Protein AF-A0A1T3BLB0-F1 (afdb_monomer_lite)

Foldseek 3Di:
DPPPPPPVVVVVVVVVVVVVVVVVVPPDDPPDPPDPPDDPDVVVVVVVVVVCVPPPVNVVVVCVVPPPPPPVVVVVVVVVVVCVVCVCVVVVVVVVVCVVCVVCVVVVVVVCVVCVCVQLPPPPDDDDADNPDPDDDGDPDDPPDPVSVVCVVVVVVVRVVSNPDD

Radius of gyration: 39.18 Å; chains: 1; bounding box: 68×54×108 Å

pLDDT: mean 76.31, std 19.66, range [39.41, 98.12]

Structure (mmCIF, N/CA/C/O backbone):
data_AF-A0A1T3BLB0-F1
#
_entry.id   AF-A0A1T3BLB0-F1
#
loop_
_atom_site.group_PDB
_atom_site.id
_atom_site.type_symbol
_atom_site.label_atom_id
_atom_site.label_alt_id
_atom_site.label_comp_id
_atom_site.label_asym_id
_atom_site.label_entity_id
_atom_site.label_seq_id
_atom_site.pdbx_PDB_ins_code
_atom_site.Cartn_x
_atom_site.Cartn_y
_atom_site.Cartn_z
_atom_site.occupancy
_atom_site.B_iso_or_equiv
_atom_site.auth_seq_id
_atom_site.auth_comp_id
_atom_site.auth_asym_id
_atom_site.auth_atom_id
_atom_site.pdbx_PDB_model_num
ATOM 1 N N . MET A 1 1 ? 43.724 -28.530 -19.196 1.00 49.97 1 MET A N 1
ATOM 2 C CA . MET A 1 1 ? 44.668 -27.477 -19.637 1.00 49.97 1 MET A CA 1
ATOM 3 C C . MET A 1 1 ? 45.058 -27.705 -21.104 1.00 49.97 1 MET A C 1
ATOM 5 O O . MET A 1 1 ? 46.204 -27.993 -21.391 1.00 49.97 1 MET A O 1
ATOM 9 N N . ILE A 1 2 ? 44.088 -27.666 -22.030 1.00 46.84 2 ILE A N 1
ATOM 10 C CA . ILE A 1 2 ? 44.321 -27.847 -23.486 1.00 46.84 2 ILE A CA 1
ATOM 11 C C . ILE A 1 2 ? 43.466 -26.861 -24.318 1.00 46.84 2 ILE A C 1
ATOM 13 O O . ILE A 1 2 ? 43.801 -26.545 -25.450 1.00 46.84 2 ILE A O 1
ATOM 17 N N . HIS A 1 3 ? 42.420 -26.261 -23.737 1.00 40.25 3 HIS A N 1
ATOM 18 C CA . HIS A 1 3 ? 41.474 -25.413 -24.473 1.00 40.25 3 HIS A CA 1
ATOM 19 C C . HIS A 1 3 ? 41.893 -23.934 -24.642 1.00 40.25 3 HIS A C 1
ATOM 21 O O . HIS A 1 3 ? 41.197 -23.181 -25.318 1.00 40.25 3 HIS A O 1
ATOM 27 N N . GLN A 1 4 ? 43.015 -23.497 -24.051 1.00 47.34 4 GLN A N 1
ATOM 28 C CA . GLN A 1 4 ? 43.484 -22.101 -24.143 1.00 47.34 4 GLN A CA 1
ATOM 29 C C . GLN A 1 4 ? 44.492 -21.829 -25.272 1.00 47.34 4 GLN A C 1
ATOM 31 O O . GLN A 1 4 ? 44.783 -20.669 -25.549 1.00 47.34 4 GLN A O 1
ATOM 36 N N . LEU A 1 5 ? 44.992 -22.854 -25.972 1.00 48.97 5 LEU A N 1
ATOM 37 C CA . LEU A 1 5 ? 46.023 -22.675 -27.008 1.00 48.97 5 LEU A CA 1
ATOM 38 C C . LEU A 1 5 ? 45.462 -22.502 -28.435 1.00 48.97 5 LEU A C 1
ATOM 40 O O . LEU A 1 5 ? 46.222 -22.264 -29.367 1.00 48.97 5 LEU A O 1
ATOM 44 N N . GLN A 1 6 ? 44.141 -22.596 -28.623 1.00 49.38 6 GLN A N 1
ATOM 45 C CA . GLN A 1 6 ? 43.504 -22.491 -29.947 1.00 49.38 6 GLN A CA 1
ATOM 46 C C . GLN A 1 6 ? 42.967 -21.090 -30.283 1.00 49.38 6 GLN A C 1
ATOM 48 O O . GLN A 1 6 ? 42.611 -20.850 -31.428 1.00 49.38 6 GLN A O 1
ATOM 53 N N . HIS A 1 7 ? 42.917 -20.157 -29.325 1.00 44.22 7 HIS A N 1
ATOM 54 C CA . HIS A 1 7 ? 42.361 -18.811 -29.549 1.00 44.22 7 HIS A CA 1
ATOM 55 C C . HIS A 1 7 ? 43.420 -17.774 -29.985 1.00 44.22 7 HIS A C 1
ATOM 57 O O . HIS A 1 7 ? 43.092 -16.705 -30.507 1.00 44.22 7 HIS A O 1
ATOM 63 N N . LEU A 1 8 ? 44.707 -18.084 -29.779 1.00 41.69 8 LEU A N 1
ATOM 64 C CA . LEU A 1 8 ? 45.824 -17.180 -30.073 1.00 41.69 8 LEU A CA 1
ATOM 65 C C . LEU A 1 8 ? 46.292 -17.270 -31.539 1.00 41.69 8 LEU A C 1
ATOM 67 O O . LEU A 1 8 ? 46.793 -16.295 -32.091 1.00 41.69 8 LEU A O 1
ATOM 71 N N . THR A 1 9 ? 46.094 -18.415 -32.199 1.00 45.12 9 THR A N 1
ATOM 72 C CA . THR A 1 9 ? 46.502 -18.632 -33.599 1.00 45.12 9 THR A CA 1
ATOM 73 C C . THR A 1 9 ? 45.475 -18.093 -34.601 1.00 45.12 9 THR A C 1
ATOM 75 O O . THR A 1 9 ? 45.849 -17.588 -35.659 1.00 45.12 9 THR A O 1
ATOM 78 N N . THR A 1 10 ? 44.185 -18.102 -34.255 1.00 44.94 10 THR A N 1
ATOM 79 C CA . THR A 1 10 ? 43.081 -17.601 -35.098 1.00 44.94 10 THR A CA 1
ATOM 80 C C . THR A 1 10 ? 43.041 -16.074 -35.196 1.00 44.94 10 THR A C 1
ATOM 82 O O . THR A 1 10 ? 42.674 -15.532 -36.237 1.00 44.94 10 THR A O 1
ATOM 85 N N . THR A 1 11 ? 43.476 -15.355 -34.157 1.00 47.91 11 THR A N 1
ATOM 86 C CA . THR A 1 11 ? 43.525 -13.880 -34.151 1.00 47.91 11 THR A CA 1
ATOM 87 C C . THR A 1 11 ? 44.693 -13.306 -34.963 1.00 47.91 11 THR A C 1
ATOM 89 O O . THR A 1 11 ? 44.608 -12.171 -35.437 1.00 47.91 11 THR A O 1
ATOM 92 N N . PHE A 1 12 ? 45.762 -14.081 -35.177 1.00 49.28 12 PHE A N 1
ATOM 93 C CA . PHE A 1 12 ? 46.952 -13.631 -35.910 1.00 49.28 12 PHE A CA 1
ATOM 94 C C . PHE A 1 12 ? 46.768 -13.696 -37.439 1.00 49.28 12 PHE A C 1
ATOM 96 O O . PHE A 1 12 ? 47.210 -12.802 -38.159 1.00 49.28 12 PHE A O 1
ATOM 103 N N . ILE A 1 13 ? 46.032 -14.695 -37.937 1.00 53.47 13 ILE A N 1
ATOM 104 C CA . ILE A 1 13 ? 45.767 -14.886 -39.376 1.00 53.47 13 ILE A CA 1
ATOM 105 C C . ILE A 1 13 ? 44.748 -13.853 -39.900 1.00 53.47 13 ILE A C 1
ATOM 107 O O . ILE A 1 13 ? 44.917 -13.310 -40.992 1.00 53.47 13 ILE A O 1
ATOM 111 N N . ALA A 1 14 ? 43.739 -13.494 -39.097 1.00 50.16 14 ALA A N 1
ATOM 112 C CA . ALA A 1 14 ? 42.731 -12.498 -39.478 1.00 50.16 14 ALA A CA 1
ATOM 113 C C . ALA A 1 14 ? 43.309 -11.072 -39.615 1.00 50.16 14 ALA A C 1
ATOM 115 O O . ALA A 1 14 ? 42.898 -10.315 -40.496 1.00 50.16 14 ALA A O 1
ATOM 116 N N . LYS A 1 15 ? 44.309 -10.710 -38.794 1.00 51.38 15 LYS A N 1
ATOM 117 C CA . LYS A 1 15 ? 44.982 -9.399 -38.866 1.00 51.38 15 LYS A CA 1
ATOM 118 C C . LYS A 1 15 ? 45.895 -9.254 -40.086 1.00 51.38 15 LYS A C 1
ATOM 120 O O . LYS A 1 15 ? 46.009 -8.154 -40.618 1.00 51.38 15 LYS A O 1
ATOM 125 N N . PHE A 1 16 ? 46.500 -10.343 -40.564 1.00 48.59 16 PHE A N 1
ATOM 126 C CA . PHE A 1 16 ? 47.378 -10.305 -41.740 1.00 48.59 16 PHE A CA 1
ATOM 127 C C . PHE A 1 16 ? 46.591 -10.211 -43.063 1.00 48.59 16 PHE A C 1
ATOM 129 O O . PHE A 1 16 ? 47.051 -9.590 -44.018 1.00 48.59 16 PHE A O 1
ATOM 136 N N . SER A 1 17 ? 45.363 -10.747 -43.104 1.00 46.78 17 SER A N 1
ATOM 137 C CA . SER A 1 17 ? 44.488 -10.696 -44.288 1.00 46.78 17 SER A CA 1
ATOM 138 C C . SER A 1 17 ? 43.885 -9.301 -44.553 1.00 46.78 17 SER A C 1
ATOM 140 O O . SER A 1 17 ? 43.720 -8.914 -45.709 1.00 46.78 17 SER A O 1
ATOM 142 N N . MET A 1 18 ? 43.653 -8.496 -43.509 1.00 49.12 18 MET A N 1
ATOM 143 C CA . MET A 1 18 ? 43.130 -7.119 -43.620 1.00 49.12 18 MET A CA 1
ATOM 144 C C . MET A 1 18 ? 44.132 -6.117 -44.228 1.00 49.12 18 MET A C 1
ATOM 146 O O . MET A 1 18 ? 43.725 -5.135 -44.843 1.00 49.12 18 MET A O 1
ATOM 150 N N . ILE A 1 19 ? 45.441 -6.364 -44.104 1.00 53.59 19 ILE A N 1
ATOM 151 C CA . ILE A 1 19 ? 46.492 -5.459 -44.613 1.00 53.59 19 ILE A CA 1
ATOM 152 C C . ILE A 1 19 ? 46.742 -5.677 -46.118 1.00 53.59 19 ILE A C 1
ATOM 154 O O . ILE A 1 19 ? 47.059 -4.737 -46.849 1.00 53.59 19 ILE A O 1
ATOM 158 N N . ILE A 1 20 ? 46.523 -6.898 -46.614 1.00 50.62 20 ILE A N 1
ATOM 159 C CA . ILE A 1 20 ? 46.715 -7.248 -48.032 1.00 50.62 20 ILE A CA 1
ATOM 160 C C . ILE A 1 20 ? 45.542 -6.751 -48.901 1.00 50.62 20 ILE A C 1
ATOM 162 O O .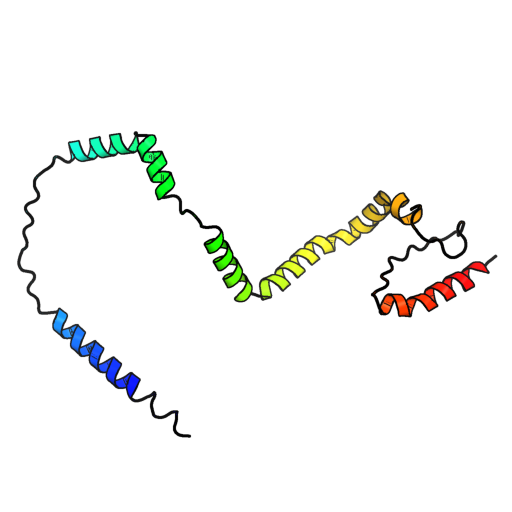 ILE A 1 20 ? 45.743 -6.405 -50.060 1.00 50.62 20 ILE A O 1
ATOM 166 N N . MET A 1 21 ? 44.333 -6.609 -48.346 1.00 51.91 21 MET A N 1
ATOM 167 C CA . MET A 1 21 ? 43.176 -6.075 -49.087 1.00 51.91 21 MET A CA 1
ATOM 168 C C . MET A 1 21 ? 43.130 -4.538 -49.169 1.00 51.91 21 MET A C 1
ATOM 170 O O . MET A 1 21 ? 42.485 -4.001 -50.068 1.00 51.91 21 MET A O 1
ATOM 174 N N . LEU A 1 22 ? 43.849 -3.815 -48.300 1.00 45.09 22 LEU A N 1
ATOM 175 C CA . LEU A 1 22 ? 43.905 -2.345 -48.332 1.00 45.09 22 LEU A CA 1
ATOM 176 C C . LEU A 1 22 ? 44.889 -1.799 -49.386 1.00 45.09 22 LEU A C 1
ATOM 178 O O . LEU A 1 22 ? 44.755 -0.663 -49.829 1.00 45.09 22 LEU A O 1
ATOM 182 N N . SER A 1 23 ? 45.846 -2.614 -49.839 1.00 49.19 23 SER A N 1
ATOM 183 C CA . SER A 1 23 ? 46.820 -2.235 -50.876 1.00 49.19 23 SER A CA 1
ATOM 184 C C . SER A 1 23 ? 46.309 -2.451 -52.309 1.00 49.19 23 SER A C 1
ATOM 186 O O . SER A 1 23 ? 46.789 -1.796 -53.231 1.00 49.19 23 SER A O 1
ATOM 188 N N . ILE A 1 24 ? 45.289 -3.293 -52.509 1.00 50.12 24 ILE A N 1
ATOM 189 C CA . ILE A 1 24 ? 44.708 -3.578 -53.836 1.00 50.12 24 ILE A CA 1
ATOM 190 C C . ILE A 1 24 ? 43.679 -2.505 -54.254 1.00 50.12 24 ILE A C 1
ATOM 192 O O . ILE A 1 24 ? 43.428 -2.315 -55.442 1.00 50.12 24 ILE A O 1
ATOM 196 N N . LEU A 1 25 ? 43.145 -1.721 -53.309 1.00 45.62 25 LEU A N 1
ATOM 197 C CA . LEU A 1 25 ? 42.145 -0.681 -53.592 1.00 45.62 25 LEU A CA 1
ATOM 198 C C . LEU A 1 25 ? 42.740 0.656 -54.089 1.00 45.62 25 LEU A C 1
ATOM 200 O O . LEU A 1 25 ? 41.992 1.563 -54.439 1.00 45.62 25 LEU A O 1
ATOM 204 N N . ILE A 1 26 ? 44.072 0.788 -54.154 1.00 49.50 26 ILE A N 1
ATOM 205 C CA . ILE A 1 26 ? 44.761 2.038 -54.540 1.00 49.50 26 ILE A CA 1
ATOM 206 C C . ILE A 1 26 ? 45.090 2.090 -56.054 1.00 49.50 26 ILE A C 1
ATOM 208 O O . ILE A 1 26 ? 45.466 3.139 -56.566 1.00 49.50 26 ILE A O 1
ATOM 212 N N . CYS A 1 27 ? 44.888 1.003 -56.814 1.00 43.09 27 CYS A N 1
ATOM 213 C CA . CYS A 1 27 ? 45.344 0.892 -58.214 1.00 43.09 27 CYS A CA 1
ATOM 214 C C . CYS A 1 27 ? 44.244 0.806 -59.296 1.00 43.09 27 CYS A C 1
ATOM 216 O O . CYS A 1 27 ? 44.499 0.287 -60.382 1.00 43.09 27 CYS A O 1
ATOM 218 N N . LEU A 1 28 ? 43.036 1.334 -59.067 1.00 42.72 28 LEU A N 1
ATOM 219 C CA . LEU A 1 28 ? 42.041 1.497 -60.142 1.00 42.72 28 LEU A CA 1
ATOM 220 C C . LEU A 1 28 ? 42.081 2.931 -60.705 1.00 42.72 28 LEU A C 1
ATOM 222 O O . LEU A 1 28 ? 41.817 3.878 -59.962 1.00 42.72 28 LEU A O 1
ATOM 226 N N . PRO A 1 29 ? 42.392 3.129 -62.002 1.00 45.38 29 PRO A N 1
ATOM 227 C CA . PRO A 1 29 ? 42.413 4.455 -62.596 1.00 45.38 29 PRO A CA 1
ATOM 228 C C . PRO A 1 29 ? 40.977 4.948 -62.785 1.00 45.38 29 PRO A C 1
ATOM 230 O O . PRO A 1 29 ? 40.214 4.423 -63.599 1.00 45.38 29 PRO A O 1
ATOM 233 N N . LEU A 1 30 ? 40.624 5.996 -62.042 1.00 44.72 30 LEU A N 1
ATOM 234 C CA . LEU A 1 30 ? 39.386 6.754 -62.188 1.00 44.72 30 LEU A CA 1
ATOM 235 C C . LEU A 1 30 ? 39.433 7.542 -63.511 1.00 44.72 30 LEU A C 1
ATOM 237 O O . LEU A 1 30 ? 39.744 8.730 -63.550 1.00 44.72 30 LEU A O 1
ATOM 241 N N . SER A 1 31 ? 39.183 6.863 -64.628 1.00 42.88 31 SER A N 1
ATOM 242 C CA . SER A 1 31 ? 39.084 7.496 -65.943 1.00 42.88 31 SER A CA 1
ATOM 243 C C . SER A 1 31 ? 37.619 7.780 -66.283 1.00 42.88 31 SER A C 1
ATOM 245 O O . SER A 1 31 ? 36.849 6.899 -66.639 1.00 42.88 31 SER A O 1
ATOM 247 N N . ASN A 1 32 ? 37.258 9.057 -66.116 1.00 46.75 32 ASN A N 1
ATOM 248 C CA . ASN A 1 32 ? 36.205 9.809 -66.809 1.00 46.75 32 ASN A CA 1
ATOM 249 C C . ASN A 1 32 ? 34.939 9.044 -67.254 1.00 46.75 32 ASN A C 1
ATOM 251 O O . ASN A 1 32 ? 34.771 8.726 -68.429 1.00 46.75 32 ASN A O 1
ATOM 255 N N . LEU A 1 33 ? 33.958 8.928 -66.355 1.00 39.88 33 LEU A N 1
ATOM 256 C CA . LEU A 1 33 ? 32.546 8.867 -66.745 1.00 39.88 33 LEU A CA 1
ATOM 257 C C . LEU A 1 33 ? 31.980 10.289 -66.723 1.00 39.88 33 LEU A C 1
ATOM 259 O O . LEU A 1 33 ? 31.495 10.777 -65.705 1.00 39.88 33 LEU A O 1
ATOM 263 N N . LYS A 1 34 ? 32.066 10.979 -67.864 1.00 39.41 34 LYS A N 1
ATOM 264 C CA . LYS A 1 34 ? 31.347 12.236 -68.081 1.00 39.41 34 LYS A CA 1
ATOM 265 C C . LYS A 1 34 ? 29.868 11.902 -68.266 1.00 39.41 34 LYS A C 1
ATOM 267 O O . LYS A 1 34 ? 29.430 11.587 -69.370 1.00 39.41 34 LYS A O 1
ATOM 272 N N . ALA A 1 35 ? 29.116 11.921 -67.170 1.00 43.09 35 ALA A N 1
ATOM 273 C CA . ALA A 1 35 ? 27.666 11.828 -67.216 1.00 43.09 35 ALA A CA 1
ATOM 274 C C . ALA A 1 35 ? 27.116 13.032 -67.999 1.00 43.09 35 ALA A C 1
ATOM 276 O O . ALA A 1 35 ? 27.365 14.191 -67.667 1.00 43.09 35 ALA A O 1
ATOM 277 N N . LYS A 1 36 ? 26.408 12.736 -69.088 1.00 40.28 36 LYS A N 1
ATOM 278 C CA . LYS A 1 36 ? 25.652 13.692 -69.894 1.00 40.28 36 LYS A CA 1
ATOM 279 C C . LYS A 1 36 ? 24.384 14.051 -69.121 1.00 40.28 36 LYS A C 1
ATOM 281 O O . LYS A 1 36 ? 23.382 13.347 -69.211 1.00 40.28 36 LYS A O 1
ATOM 286 N N . GLU A 1 37 ? 24.448 15.119 -68.338 1.00 45.16 37 GLU A N 1
ATOM 287 C CA . GLU A 1 37 ? 23.281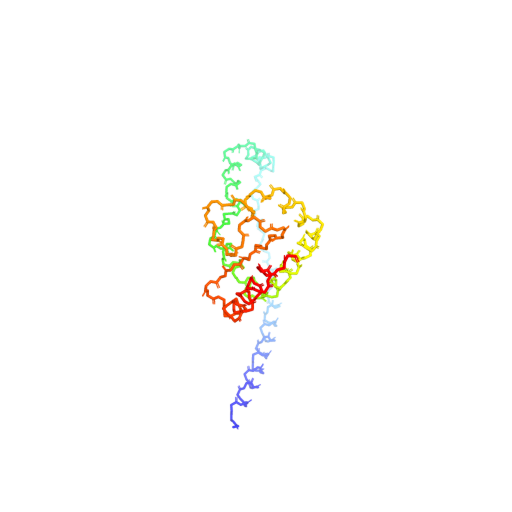 15.681 -67.665 1.00 45.16 37 GLU A CA 1
ATOM 288 C C . GLU A 1 37 ? 22.373 16.329 -68.720 1.00 45.16 37 GLU A C 1
ATOM 290 O O . GLU A 1 37 ? 22.724 17.319 -69.363 1.00 45.16 37 GLU A O 1
ATOM 295 N N . THR A 1 38 ? 21.228 15.694 -68.970 1.00 45.44 38 THR A N 1
ATOM 296 C CA . THR A 1 38 ? 20.183 16.247 -69.834 1.00 45.44 38 THR A CA 1
ATOM 297 C C . THR A 1 38 ? 19.475 17.322 -69.026 1.00 45.44 38 THR A C 1
ATOM 299 O O . THR A 1 38 ? 18.846 17.028 -68.015 1.00 45.44 38 THR A O 1
ATOM 302 N N . THR A 1 39 ? 19.646 18.570 -69.448 1.00 45.50 39 THR A N 1
ATOM 303 C CA . THR A 1 39 ? 19.165 19.780 -68.784 1.00 45.50 39 THR A CA 1
ATOM 304 C C . THR A 1 39 ? 17.636 19.774 -68.714 1.00 45.50 39 THR A C 1
ATOM 306 O O . THR A 1 39 ? 16.960 20.188 -69.652 1.00 45.50 39 THR A O 1
ATOM 309 N N . LEU A 1 40 ? 17.078 19.282 -67.607 1.00 49.56 40 LEU A N 1
ATOM 310 C CA . LEU A 1 40 ? 15.710 19.591 -67.212 1.00 49.56 40 LEU A CA 1
ATOM 311 C C . LEU A 1 40 ? 15.783 20.837 -66.329 1.00 49.56 40 LEU A C 1
ATOM 313 O O . LEU A 1 40 ? 16.362 20.812 -65.248 1.00 49.56 40 LEU A O 1
ATOM 317 N N . ASN A 1 41 ? 15.271 21.949 -66.852 1.00 60.72 41 ASN A N 1
ATOM 318 C CA . ASN A 1 41 ? 15.428 23.289 -66.293 1.00 60.72 41 ASN A CA 1
ATOM 319 C C . ASN A 1 41 ? 15.079 23.330 -64.795 1.00 60.72 41 ASN A C 1
ATOM 321 O O . ASN A 1 41 ? 13.941 23.048 -64.422 1.00 60.72 41 ASN A O 1
ATOM 325 N N . ASN A 1 42 ? 16.025 23.768 -63.956 1.00 59.97 42 ASN A N 1
ATOM 326 C CA . ASN A 1 42 ? 15.877 23.907 -62.497 1.00 59.97 42 ASN A CA 1
ATOM 327 C C . ASN A 1 42 ? 14.593 24.649 -62.079 1.00 59.97 42 ASN A C 1
ATOM 329 O O . ASN A 1 42 ? 14.025 24.366 -61.032 1.00 59.97 42 ASN A O 1
ATOM 333 N N . SER A 1 43 ? 14.092 25.550 -62.929 1.00 57.44 43 SER A N 1
ATOM 334 C CA . SER A 1 43 ? 12.842 26.286 -62.714 1.00 57.44 43 SER A CA 1
ATOM 335 C C . SER A 1 43 ? 11.583 25.409 -62.712 1.00 57.44 43 SER A C 1
ATOM 337 O O . SER A 1 43 ? 10.620 25.771 -62.045 1.00 57.44 43 SER A O 1
ATOM 339 N N . ILE A 1 44 ? 11.570 24.291 -63.448 1.00 71.19 44 ILE A N 1
ATOM 340 C CA . ILE A 1 44 ? 10.456 23.325 -63.460 1.00 71.19 44 ILE A CA 1
ATOM 341 C C . ILE A 1 44 ? 10.554 22.416 -62.229 1.00 71.19 44 ILE A C 1
ATOM 343 O O . ILE A 1 44 ? 9.550 22.051 -61.628 1.00 71.19 44 ILE A O 1
ATOM 347 N N . THR A 1 45 ? 11.773 22.079 -61.813 1.00 67.12 45 THR A N 1
ATOM 348 C CA . THR A 1 45 ? 12.014 21.273 -60.612 1.00 67.12 45 THR A CA 1
ATOM 349 C C . THR A 1 45 ? 11.626 22.027 -59.341 1.00 67.12 45 THR A C 1
ATOM 351 O O . THR A 1 45 ? 11.017 21.441 -58.451 1.00 67.12 45 THR A O 1
ATOM 354 N N . GLU A 1 46 ? 11.926 23.326 -59.254 1.00 73.69 46 GLU A N 1
ATOM 355 C CA . GLU A 1 46 ? 11.506 24.154 -58.118 1.00 73.69 46 GLU A CA 1
ATOM 356 C C . GLU A 1 46 ? 9.992 24.386 -58.095 1.00 73.69 46 GLU A C 1
ATOM 358 O O . GLU A 1 46 ? 9.383 24.285 -57.032 1.00 73.69 46 GLU A O 1
ATOM 363 N N . SER A 1 47 ? 9.345 24.594 -59.248 1.00 73.94 47 SER A N 1
ATOM 364 C CA . SER A 1 47 ? 7.883 24.725 -59.281 1.00 73.94 47 SER A CA 1
ATOM 365 C C . SER A 1 47 ? 7.172 23.419 -58.916 1.00 73.94 47 SER A C 1
ATOM 367 O O . SER A 1 47 ? 6.198 23.451 -58.169 1.00 73.94 47 SER A O 1
ATOM 369 N N . LEU A 1 48 ? 7.690 22.269 -59.356 1.00 77.50 48 LEU A N 1
ATOM 370 C CA . LEU A 1 48 ? 7.167 20.956 -58.969 1.00 77.50 48 LEU A CA 1
ATOM 371 C C . LEU A 1 48 ? 7.355 20.676 -57.474 1.00 77.50 48 LEU A C 1
ATOM 373 O O . LEU A 1 48 ? 6.457 20.118 -56.851 1.00 77.50 48 LEU A O 1
ATOM 377 N N . LYS A 1 49 ? 8.486 21.078 -56.876 1.00 81.12 49 LYS A N 1
ATOM 378 C CA . LYS A 1 49 ? 8.698 20.976 -55.422 1.00 81.12 49 LYS A CA 1
ATOM 379 C C . LYS A 1 49 ? 7.697 21.826 -54.651 1.00 81.12 49 LYS A C 1
ATOM 381 O O . LYS A 1 49 ? 7.125 21.333 -53.686 1.00 81.12 49 LYS A O 1
ATOM 386 N N . ILE A 1 50 ? 7.475 23.069 -55.079 1.00 80.44 50 ILE A N 1
ATOM 387 C CA . ILE A 1 50 ? 6.499 23.964 -54.444 1.00 80.44 50 ILE A CA 1
ATOM 388 C C . ILE A 1 50 ? 5.092 23.360 -54.548 1.00 80.44 50 ILE A C 1
ATOM 390 O O . ILE A 1 50 ? 4.417 23.229 -53.535 1.00 80.44 50 ILE A O 1
ATOM 394 N N . GLN A 1 51 ? 4.696 22.867 -55.726 1.00 81.00 51 GLN A N 1
ATOM 395 C CA . GLN A 1 51 ? 3.394 22.215 -55.920 1.00 81.00 51 GLN A CA 1
ATOM 396 C C . GLN A 1 51 ? 3.223 20.945 -55.076 1.00 81.00 51 GLN A C 1
ATOM 398 O O . GLN A 1 51 ? 2.145 20.702 -54.541 1.00 81.00 51 GLN A O 1
ATOM 403 N N . LEU A 1 52 ? 4.280 20.144 -54.926 1.00 77.69 52 LEU A N 1
ATOM 404 C CA . LEU A 1 52 ? 4.270 18.959 -54.064 1.00 77.69 52 LEU A CA 1
ATOM 405 C C . LEU A 1 52 ? 4.171 19.326 -52.580 1.00 77.69 52 LEU A C 1
ATOM 407 O O . LEU A 1 52 ? 3.531 18.611 -51.818 1.00 77.69 52 LEU A O 1
ATOM 411 N N . LEU A 1 53 ? 4.797 20.428 -52.164 1.00 77.81 53 LEU A N 1
ATOM 412 C CA . LEU A 1 53 ? 4.760 20.904 -50.782 1.00 77.81 53 LEU A CA 1
ATOM 413 C C . LEU A 1 53 ? 3.458 21.643 -50.435 1.00 77.81 53 LEU A C 1
ATOM 415 O O . LEU A 1 53 ? 3.132 21.748 -49.260 1.00 77.81 53 LEU A O 1
ATOM 419 N N . GLU A 1 54 ? 2.702 22.126 -51.418 1.00 83.50 54 GLU A N 1
ATOM 420 C CA . GLU A 1 54 ? 1.377 22.732 -51.213 1.00 83.50 54 GLU A CA 1
ATOM 421 C C . GLU A 1 54 ? 0.232 21.703 -51.280 1.00 83.50 54 GLU A C 1
ATOM 423 O O . GLU A 1 54 ? -0.870 21.960 -50.788 1.00 83.50 54 GLU A O 1
ATOM 428 N N . ASP A 1 55 ? 0.481 20.515 -51.840 1.00 90.12 55 ASP A N 1
ATOM 429 C CA . ASP A 1 55 ? -0.495 19.428 -51.894 1.00 90.12 55 ASP A CA 1
ATOM 430 C C . ASP A 1 55 ? -0.679 18.779 -50.511 1.00 90.12 55 ASP A C 1
ATOM 432 O O . ASP A 1 55 ? 0.119 17.963 -50.041 1.00 90.12 55 ASP A O 1
ATOM 436 N N . SER A 1 56 ? -1.797 19.104 -49.863 1.00 83.69 56 SER A N 1
ATOM 437 C CA . SER A 1 56 ? -2.181 18.565 -48.555 1.00 83.69 56 SER A CA 1
ATOM 438 C C . SER A 1 56 ? -2.360 17.040 -48.546 1.00 83.69 56 SER A C 1
ATOM 440 O O . SER A 1 56 ? -2.165 16.395 -47.509 1.00 83.69 56 SER A O 1
ATOM 442 N N . THR A 1 57 ? -2.686 16.426 -49.687 1.00 87.69 57 THR A N 1
ATOM 443 C CA . THR A 1 57 ? -2.818 14.966 -49.805 1.00 87.69 57 THR A CA 1
ATOM 444 C C . THR A 1 57 ? -1.457 14.285 -49.889 1.00 87.69 57 THR A C 1
ATOM 446 O O . THR A 1 57 ? -1.261 13.214 -49.308 1.00 87.69 57 THR A O 1
ATOM 449 N N . PHE A 1 58 ? -0.493 14.927 -50.549 1.00 88.75 58 PHE A N 1
ATOM 450 C CA . PHE A 1 58 ? 0.895 14.491 -50.541 1.00 88.75 58 PHE A CA 1
ATOM 451 C C . PHE A 1 58 ? 1.509 14.681 -49.156 1.00 88.75 58 PHE A C 1
ATOM 453 O O . PHE A 1 58 ? 2.063 13.727 -48.615 1.00 88.75 58 PHE A O 1
ATOM 460 N N . LEU A 1 59 ? 1.342 15.855 -48.540 1.00 85.62 59 LEU A N 1
ATOM 461 C CA . LEU A 1 59 ? 1.869 16.135 -47.205 1.00 85.62 59 LEU A CA 1
ATOM 462 C C . LEU A 1 59 ? 1.286 15.220 -46.127 1.00 85.62 59 LEU A C 1
ATOM 464 O O . LEU A 1 59 ? 2.029 14.771 -45.261 1.00 85.62 59 LEU A O 1
ATOM 468 N N . SER A 1 60 ? -0.006 14.892 -46.179 1.00 85.56 60 SER A N 1
ATOM 469 C CA . SER A 1 60 ? -0.614 13.960 -45.217 1.00 85.56 60 SER A CA 1
ATOM 470 C C . SER A 1 60 ? -0.075 12.537 -45.380 1.00 85.56 60 SER A C 1
ATOM 472 O O . SER A 1 60 ? 0.356 11.943 -44.395 1.00 85.56 60 SER A O 1
ATOM 474 N N . LYS A 1 61 ? 0.026 12.014 -46.607 1.00 85.62 61 LYS A N 1
ATOM 475 C CA . LYS A 1 61 ? 0.632 10.692 -46.874 1.00 85.62 61 LYS A CA 1
ATOM 476 C C . LYS A 1 61 ? 2.123 10.652 -46.554 1.00 85.62 61 LYS A C 1
ATOM 478 O O . LYS A 1 61 ? 2.629 9.648 -46.057 1.00 85.62 61 LYS A O 1
ATOM 483 N N . LEU A 1 62 ? 2.829 11.741 -46.839 1.00 84.19 62 LEU A N 1
ATOM 484 C CA . LEU A 1 62 ? 4.231 11.902 -46.496 1.00 84.19 62 LEU A CA 1
ATOM 485 C C . LEU A 1 62 ? 4.391 11.946 -44.974 1.00 84.19 62 LEU A C 1
ATOM 487 O O . LEU A 1 62 ? 5.235 11.234 -44.448 1.00 84.19 62 LEU A O 1
ATOM 491 N N . SER A 1 63 ? 3.538 12.679 -44.256 1.00 78.75 63 SER A N 1
ATOM 492 C CA . SER A 1 63 ? 3.538 12.701 -42.791 1.00 78.75 63 SER A CA 1
ATOM 493 C C . SER A 1 63 ? 3.194 11.340 -42.195 1.00 78.75 63 SER A C 1
ATOM 495 O O . SER A 1 63 ? 3.859 10.929 -41.256 1.00 78.75 63 SER A O 1
ATOM 497 N N . GLU A 1 64 ? 2.256 10.582 -42.768 1.00 81.88 64 GLU A N 1
ATOM 498 C CA . GLU A 1 64 ? 1.936 9.224 -42.316 1.00 81.88 64 GLU A CA 1
ATOM 499 C C . GLU A 1 64 ? 3.136 8.284 -42.502 1.00 81.88 64 GLU A C 1
ATOM 501 O O . GLU A 1 64 ? 3.385 7.409 -41.675 1.00 81.88 64 GLU A O 1
ATOM 506 N N . LYS A 1 65 ? 3.904 8.480 -43.579 1.00 79.00 65 LYS A N 1
ATOM 507 C CA . LYS A 1 65 ? 5.058 7.644 -43.919 1.00 79.00 65 LYS A CA 1
ATOM 508 C C . LYS A 1 65 ? 6.350 8.044 -43.200 1.00 79.00 65 LYS A C 1
ATOM 510 O O . LYS A 1 65 ? 7.201 7.186 -42.979 1.00 79.00 65 LYS A O 1
ATOM 515 N N . ILE A 1 66 ? 6.507 9.328 -42.879 1.00 78.44 66 ILE A N 1
ATOM 516 C CA . ILE A 1 66 ? 7.649 9.876 -42.134 1.00 78.44 66 ILE A CA 1
ATOM 517 C C . ILE A 1 66 ? 7.426 9.740 -40.629 1.00 78.44 66 ILE A C 1
ATOM 519 O O . ILE A 1 66 ? 8.399 9.568 -39.898 1.00 78.44 66 ILE A O 1
ATOM 523 N N . THR A 1 67 ? 6.174 9.780 -40.159 1.00 73.19 67 THR A N 1
ATOM 524 C CA . THR A 1 67 ? 5.866 9.484 -38.761 1.00 73.19 67 THR A CA 1
ATOM 525 C C . THR A 1 67 ? 6.271 8.036 -38.523 1.00 73.19 67 THR A C 1
ATOM 527 O O . THR A 1 67 ? 5.710 7.140 -39.161 1.00 73.19 67 THR A O 1
ATOM 530 N N . PRO A 1 68 ? 7.252 7.769 -37.643 1.00 69.25 68 PRO A N 1
ATOM 531 C CA . PRO A 1 68 ? 7.549 6.403 -37.282 1.00 69.25 68 PRO A CA 1
ATOM 532 C C . PRO A 1 68 ? 6.245 5.821 -36.743 1.00 69.25 68 PRO A C 1
ATOM 534 O O . PRO A 1 68 ? 5.719 6.311 -35.744 1.00 69.25 68 PRO A O 1
ATOM 537 N N . ARG A 1 69 ? 5.696 4.789 -37.398 1.00 64.25 69 ARG A N 1
ATOM 538 C CA . ARG A 1 69 ? 4.761 3.892 -36.718 1.00 64.25 69 ARG A CA 1
ATOM 539 C C . ARG A 1 69 ? 5.583 3.218 -35.636 1.00 64.25 69 ARG A C 1
ATOM 541 O O . ARG A 1 69 ? 6.180 2.168 -35.865 1.00 64.25 69 ARG A O 1
ATOM 548 N N . THR A 1 70 ? 5.686 3.861 -34.484 1.00 67.94 70 THR A N 1
ATOM 549 C CA . THR A 1 70 ? 6.155 3.225 -33.270 1.00 67.94 70 THR A CA 1
ATOM 550 C C . THR A 1 70 ? 5.173 2.096 -33.011 1.00 67.94 70 THR A C 1
ATOM 552 O O . THR A 1 70 ? 4.046 2.316 -32.588 1.00 67.94 70 THR A O 1
ATOM 555 N N . ASN A 1 71 ? 5.563 0.890 -33.412 1.00 81.75 71 ASN A N 1
ATOM 556 C CA . ASN A 1 71 ? 4.802 -0.305 -33.120 1.00 81.75 71 ASN A CA 1
ATOM 557 C C . ASN A 1 71 ? 4.807 -0.470 -31.596 1.00 81.75 71 ASN A C 1
ATOM 559 O O . ASN A 1 71 ? 5.883 -0.488 -30.994 1.00 81.75 71 ASN A O 1
ATOM 563 N N . ASP A 1 72 ? 3.635 -0.587 -30.976 1.00 86.00 72 ASP A N 1
ATOM 564 C CA . ASP A 1 72 ? 3.525 -0.769 -29.529 1.00 86.00 72 ASP A CA 1
ATOM 565 C C . ASP A 1 72 ? 4.343 -1.980 -29.044 1.00 86.00 72 ASP A C 1
ATOM 567 O O . ASP A 1 72 ? 4.885 -1.948 -27.939 1.00 86.00 72 ASP A O 1
ATOM 571 N N . ASP A 1 73 ? 4.489 -3.025 -29.870 1.00 87.94 73 ASP A N 1
ATOM 572 C CA . ASP A 1 73 ? 5.352 -4.177 -29.567 1.00 87.94 73 ASP A CA 1
ATOM 573 C C . ASP A 1 73 ? 6.830 -3.795 -29.498 1.00 87.94 73 ASP A C 1
ATOM 575 O O . ASP A 1 73 ? 7.530 -4.191 -28.570 1.00 87.94 73 ASP A O 1
ATOM 579 N N . TYR A 1 74 ? 7.293 -2.963 -30.429 1.00 87.56 74 TYR A N 1
ATOM 580 C CA . TYR A 1 74 ? 8.672 -2.484 -30.449 1.00 87.56 74 TYR A CA 1
ATOM 581 C C . TYR A 1 74 ? 8.975 -1.607 -29.226 1.00 87.56 74 TYR A C 1
ATOM 583 O O . TYR A 1 74 ? 10.024 -1.752 -28.598 1.00 87.56 74 TYR A O 1
ATOM 591 N N . ILE A 1 75 ? 8.032 -0.746 -28.822 1.00 91.12 75 ILE A N 1
ATOM 592 C CA . ILE A 1 75 ? 8.163 0.031 -27.580 1.00 91.12 75 ILE A CA 1
ATOM 593 C C . ILE A 1 75 ? 8.197 -0.903 -26.366 1.00 91.12 75 ILE A C 1
ATOM 595 O O . ILE A 1 75 ? 9.050 -0.731 -25.495 1.00 91.12 75 ILE A O 1
ATOM 599 N N . ARG A 1 76 ? 7.304 -1.900 -26.297 1.00 91.44 76 ARG A N 1
ATOM 600 C CA . ARG A 1 76 ? 7.289 -2.884 -25.201 1.00 91.44 76 ARG A CA 1
ATOM 601 C C . ARG A 1 76 ? 8.622 -3.613 -25.076 1.00 91.44 76 ARG A C 1
ATOM 603 O O . ARG A 1 76 ? 9.105 -3.784 -23.957 1.00 91.44 76 ARG A O 1
ATOM 610 N N . GLU A 1 77 ? 9.217 -4.022 -26.192 1.00 95.31 77 GLU A N 1
ATOM 611 C CA . GLU A 1 77 ? 10.526 -4.678 -26.206 1.00 95.31 77 GLU A CA 1
ATOM 612 C C . GLU A 1 77 ? 11.635 -3.755 -25.699 1.00 95.31 77 GLU A C 1
ATOM 614 O O . GLU A 1 77 ? 12.404 -4.172 -24.834 1.00 95.31 77 GLU A O 1
ATOM 619 N N . ILE A 1 78 ? 11.669 -2.494 -26.146 1.00 95.44 78 ILE A N 1
ATOM 620 C CA . ILE A 1 78 ? 12.637 -1.502 -25.654 1.00 95.44 78 ILE A CA 1
ATOM 621 C C . ILE A 1 78 ? 12.481 -1.282 -24.148 1.00 95.44 78 ILE A C 1
ATOM 623 O O . ILE A 1 78 ? 13.469 -1.315 -23.417 1.00 95.44 78 ILE A O 1
ATOM 627 N N . VAL A 1 79 ? 11.253 -1.065 -23.668 1.00 95.81 79 VAL A N 1
ATOM 628 C CA . VAL A 1 79 ? 10.989 -0.820 -22.242 1.00 95.81 79 VAL A CA 1
ATOM 629 C C . VAL A 1 79 ? 11.399 -2.033 -21.413 1.00 95.81 79 VAL A C 1
ATOM 631 O O . VAL A 1 79 ? 12.068 -1.881 -20.393 1.00 95.81 79 VAL A O 1
ATOM 634 N N . LYS A 1 80 ? 11.050 -3.244 -21.858 1.00 96.50 80 LYS A N 1
ATOM 635 C CA . LYS A 1 80 ? 11.437 -4.480 -21.172 1.00 96.50 80 LYS A CA 1
ATOM 636 C C . LYS A 1 80 ? 12.956 -4.643 -21.122 1.00 96.50 80 LYS A C 1
ATOM 638 O O . LYS A 1 80 ? 13.489 -4.924 -20.052 1.00 96.50 80 LYS A O 1
ATOM 643 N N . ASP A 1 81 ? 13.642 -4.472 -22.249 1.00 97.62 81 ASP A N 1
ATOM 644 C CA . ASP A 1 81 ? 15.103 -4.575 -22.329 1.00 97.62 81 ASP A CA 1
ATOM 645 C C . ASP A 1 81 ? 15.785 -3.540 -21.423 1.00 97.62 81 ASP A C 1
ATOM 647 O O . ASP A 1 81 ? 16.696 -3.880 -20.668 1.00 97.62 81 ASP A O 1
ATOM 651 N N . TYR A 1 82 ? 15.284 -2.305 -21.417 1.00 97.81 82 TYR A N 1
ATOM 652 C CA . TYR A 1 82 ? 15.793 -1.244 -20.557 1.00 97.81 82 TYR A CA 1
ATOM 653 C C . TYR A 1 82 ? 15.601 -1.558 -19.068 1.00 97.81 82 TYR A C 1
ATOM 655 O O . TYR A 1 82 ? 16.557 -1.445 -18.305 1.00 97.81 82 TYR A O 1
ATOM 663 N N . LEU A 1 83 ? 14.415 -2.006 -18.643 1.00 97.62 83 LEU A N 1
ATOM 664 C CA . LEU A 1 83 ? 14.167 -2.368 -17.240 1.00 97.62 83 LEU A CA 1
ATOM 665 C C . LEU A 1 83 ? 15.016 -3.565 -16.788 1.00 97.62 83 LEU A C 1
ATOM 667 O O . LEU A 1 83 ? 15.495 -3.580 -15.658 1.00 97.62 83 LEU A O 1
ATOM 671 N N . LEU A 1 84 ? 15.241 -4.553 -17.662 1.00 97.19 84 LEU A N 1
ATOM 672 C CA . LEU A 1 84 ? 16.089 -5.709 -17.349 1.00 97.19 84 LEU A CA 1
ATOM 673 C C . LEU A 1 84 ? 17.576 -5.347 -17.263 1.00 97.19 84 LEU A C 1
ATOM 675 O O . LEU A 1 8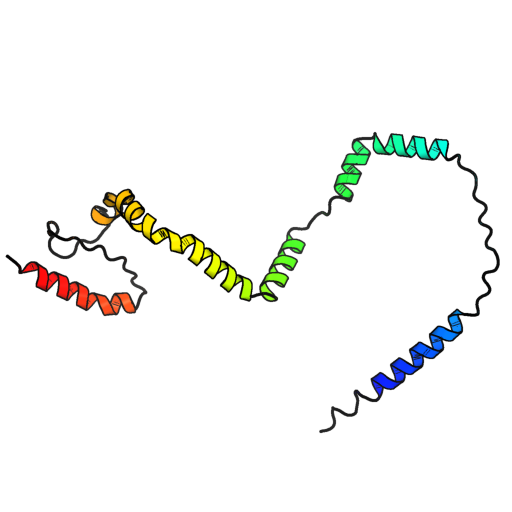4 ? 18.297 -5.940 -16.463 1.00 97.19 84 LEU A O 1
ATOM 679 N N . LYS A 1 85 ? 18.036 -4.389 -18.074 1.00 98.12 85 LYS A N 1
ATOM 680 C CA . LYS A 1 85 ? 19.413 -3.875 -18.025 1.00 98.12 85 LYS A CA 1
ATOM 681 C C . LYS A 1 85 ? 19.654 -2.904 -16.870 1.00 98.12 85 LYS A C 1
ATOM 683 O O . LYS A 1 85 ? 20.808 -2.714 -16.509 1.00 98.12 85 LYS A O 1
ATOM 688 N N . ASN A 1 86 ? 18.597 -2.308 -16.312 1.00 97.88 86 ASN A N 1
ATOM 689 C CA . ASN A 1 86 ? 18.677 -1.283 -15.268 1.00 97.88 86 ASN A CA 1
ATOM 690 C C . ASN A 1 86 ? 17.709 -1.585 -14.099 1.00 97.88 86 ASN A C 1
ATOM 692 O O . ASN A 1 86 ? 16.791 -0.797 -13.845 1.00 97.88 86 ASN A O 1
ATOM 696 N N . PRO A 1 87 ? 17.864 -2.715 -13.380 1.00 96.75 87 PRO A N 1
ATOM 697 C CA . PRO A 1 87 ? 16.947 -3.090 -12.297 1.00 96.75 87 PRO A CA 1
ATOM 698 C C . PRO A 1 87 ? 16.962 -2.100 -11.117 1.00 96.75 87 PRO A C 1
ATOM 700 O O . PRO A 1 87 ? 15.954 -1.948 -10.426 1.00 96.75 87 PRO A O 1
ATOM 703 N N . GLU A 1 88 ? 18.065 -1.376 -10.929 1.00 96.94 88 GLU A N 1
ATOM 704 C CA . GLU A 1 88 ? 18.265 -0.313 -9.931 1.00 96.94 88 GLU A CA 1
ATOM 705 C C . GLU A 1 88 ? 17.205 0.795 -9.998 1.00 96.94 88 GLU A C 1
ATOM 707 O O . GLU A 1 88 ? 16.853 1.360 -8.961 1.00 96.94 88 GLU A O 1
ATOM 712 N N . ILE A 1 89 ? 16.614 1.040 -11.175 1.00 97.19 89 ILE A N 1
ATOM 713 C CA . ILE A 1 89 ? 15.512 1.999 -11.342 1.00 97.19 89 ILE A CA 1
ATOM 714 C C . ILE A 1 89 ? 14.349 1.680 -10.398 1.00 97.19 89 ILE A C 1
ATOM 716 O O . ILE A 1 89 ? 13.698 2.595 -9.906 1.00 97.19 89 ILE A O 1
ATOM 720 N N . MET A 1 90 ? 14.102 0.405 -10.079 1.00 95.88 90 MET A N 1
ATOM 721 C CA . MET A 1 90 ? 13.056 0.036 -9.119 1.00 95.88 90 MET A CA 1
ATOM 722 C C . MET A 1 90 ? 13.353 0.567 -7.712 1.00 95.88 90 MET A C 1
ATOM 724 O O . MET A 1 90 ? 12.443 1.018 -7.017 1.00 95.88 90 MET A O 1
ATOM 728 N N . ILE A 1 91 ? 14.623 0.547 -7.297 1.00 96.25 91 ILE A N 1
ATOM 729 C CA . ILE A 1 91 ? 15.056 1.083 -6.002 1.00 96.25 91 ILE A CA 1
ATOM 730 C C . ILE A 1 91 ? 14.955 2.609 -6.023 1.00 96.25 91 ILE A C 1
ATOM 732 O O . ILE A 1 91 ? 14.395 3.195 -5.100 1.00 96.25 91 ILE A O 1
ATOM 736 N N . GLU A 1 92 ? 15.428 3.254 -7.088 1.00 95.88 92 GLU A N 1
ATOM 737 C CA . GLU A 1 92 ? 15.339 4.710 -7.244 1.00 95.88 92 GLU A CA 1
ATOM 738 C C . GLU A 1 92 ? 13.885 5.195 -7.225 1.00 95.88 92 GLU A C 1
ATOM 740 O O . GLU A 1 92 ? 13.548 6.136 -6.508 1.00 95.88 92 GLU A O 1
ATOM 745 N N . MET A 1 93 ? 12.993 4.507 -7.941 1.00 96.50 93 MET A N 1
ATOM 746 C CA . MET A 1 93 ? 11.559 4.791 -7.926 1.00 96.50 93 MET A CA 1
ATOM 747 C C . MET A 1 93 ? 10.966 4.647 -6.524 1.00 96.50 93 MET A C 1
ATOM 749 O O . MET A 1 93 ? 10.170 5.494 -6.114 1.00 96.50 93 MET A O 1
ATOM 753 N N . GLN A 1 94 ? 11.350 3.604 -5.781 1.00 93.50 94 GLN A N 1
ATOM 754 C CA . GLN A 1 94 ? 10.893 3.395 -4.409 1.00 93.50 94 GLN A CA 1
ATOM 755 C C . GLN A 1 94 ? 11.365 4.520 -3.485 1.00 93.50 94 GLN A C 1
ATOM 757 O O . GLN A 1 94 ? 10.573 4.994 -2.673 1.00 93.50 94 GLN A O 1
ATOM 762 N N . LEU A 1 95 ? 12.618 4.958 -3.615 1.00 93.75 95 LEU A N 1
ATOM 763 C CA . LEU A 1 95 ? 13.187 6.042 -2.812 1.00 93.75 95 LEU A CA 1
ATOM 764 C C . LEU A 1 95 ? 12.529 7.386 -3.133 1.00 93.75 95 LEU A C 1
ATOM 766 O O . LEU A 1 95 ? 12.118 8.088 -2.216 1.00 93.75 95 LEU A O 1
ATOM 770 N N . ILE A 1 96 ? 12.332 7.706 -4.415 1.00 93.50 96 ILE A N 1
ATOM 771 C CA . ILE A 1 96 ? 11.612 8.917 -4.840 1.00 93.50 96 ILE A CA 1
ATOM 772 C C . ILE A 1 96 ? 10.170 8.886 -4.329 1.00 93.50 96 ILE A C 1
ATOM 774 O O . ILE A 1 96 ? 9.633 9.905 -3.891 1.00 93.50 96 ILE A O 1
ATOM 778 N N . LEU A 1 97 ? 9.513 7.724 -4.390 1.00 91.00 97 LEU A N 1
ATOM 779 C CA . LEU A 1 97 ? 8.174 7.574 -3.839 1.00 91.00 97 LEU A CA 1
ATOM 780 C C . LEU A 1 97 ? 8.196 7.784 -2.325 1.00 91.00 97 LEU A C 1
ATOM 782 O O . LEU A 1 97 ? 7.397 8.563 -1.826 1.00 91.00 97 LEU A O 1
ATOM 786 N N . GLN A 1 98 ? 9.115 7.148 -1.601 1.00 87.12 98 GLN A N 1
ATOM 787 C CA . GLN A 1 98 ? 9.259 7.338 -0.159 1.00 87.12 98 GLN A CA 1
ATOM 788 C C . GLN A 1 98 ? 9.542 8.791 0.209 1.00 87.12 98 GLN A C 1
ATOM 790 O O . GLN A 1 98 ? 8.964 9.258 1.174 1.00 87.12 98 GLN A O 1
ATOM 795 N N . GLU A 1 99 ? 10.350 9.525 -0.551 1.00 88.06 99 GLU A N 1
ATOM 796 C CA . GLU A 1 99 ? 10.590 10.954 -0.327 1.00 88.06 99 GLU A CA 1
ATOM 79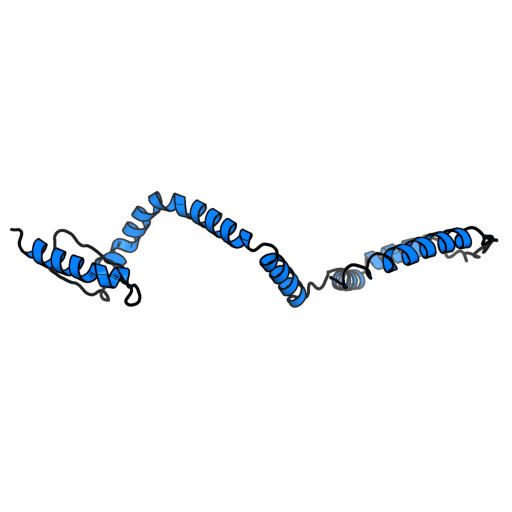7 C C . GLU A 1 99 ? 9.303 11.770 -0.504 1.00 88.06 99 GLU A C 1
ATOM 799 O O . GLU A 1 99 ? 8.939 12.566 0.362 1.00 88.06 99 GLU A O 1
ATOM 804 N N . LYS A 1 100 ? 8.548 11.510 -1.580 1.00 85.25 100 LYS A N 1
ATOM 805 C CA . LYS A 1 100 ? 7.237 12.142 -1.806 1.00 85.25 100 LYS A CA 1
ATOM 806 C C . LYS A 1 100 ? 6.237 11.809 -0.703 1.00 85.25 100 LYS A C 1
ATOM 808 O O . LYS A 1 100 ? 5.438 12.663 -0.329 1.00 85.25 100 LYS A O 1
ATOM 813 N N . LEU A 1 101 ? 6.270 10.573 -0.205 1.00 81.69 101 LEU A N 1
ATOM 814 C CA . LEU A 1 101 ? 5.426 10.125 0.897 1.00 81.69 101 LEU A CA 1
ATOM 815 C C . LEU A 1 101 ? 5.979 10.553 2.270 1.00 81.69 101 LEU A C 1
ATOM 817 O O . LEU A 1 101 ? 5.230 10.592 3.235 1.00 81.69 101 LEU A O 1
ATOM 821 N N . GLY A 1 102 ? 7.259 10.897 2.391 1.00 69.62 102 GLY A N 1
ATOM 822 C CA . GLY A 1 102 ? 7.913 11.260 3.651 1.00 69.62 102 GLY A CA 1
ATOM 823 C C . GLY A 1 102 ? 7.412 12.590 4.211 1.00 69.62 102 GLY A C 1
ATOM 824 O O . GLY A 1 102 ? 7.391 12.781 5.419 1.00 69.62 102 GLY A O 1
ATOM 825 N N . GLY A 1 103 ? 6.894 13.471 3.349 1.00 63.50 103 GLY A N 1
ATOM 826 C CA . GLY A 1 103 ? 6.150 14.669 3.756 1.00 63.50 103 GLY A CA 1
ATOM 827 C C . GLY A 1 103 ? 4.706 14.404 4.212 1.00 63.50 103 GLY A C 1
ATOM 828 O O . GLY A 1 103 ? 3.989 15.350 4.531 1.00 63.50 103 GLY A O 1
ATOM 829 N N . ILE A 1 104 ? 4.242 13.147 4.224 1.00 62.69 104 ILE A N 1
ATOM 830 C CA . ILE A 1 104 ? 2.864 12.789 4.606 1.00 62.69 104 ILE A CA 1
ATOM 831 C C . ILE A 1 104 ? 2.696 12.724 6.124 1.00 62.69 104 ILE A C 1
ATOM 833 O O . ILE A 1 104 ? 1.559 12.736 6.571 1.00 62.69 104 ILE A O 1
ATOM 837 N N . GLU A 1 105 ? 3.749 12.732 6.948 1.00 63.94 105 GLU A N 1
ATOM 838 C CA . GLU A 1 105 ? 3.578 12.745 8.415 1.00 63.94 105 GLU A CA 1
ATOM 839 C C . GLU A 1 105 ? 2.680 13.907 8.891 1.00 63.94 105 GLU A C 1
ATOM 841 O O . GLU A 1 105 ? 1.768 13.693 9.689 1.00 63.94 105 GLU A O 1
ATOM 846 N N . GLU A 1 106 ? 2.818 15.105 8.307 1.00 63.50 106 GLU A N 1
ATOM 847 C CA . GLU A 1 106 ? 1.917 16.241 8.581 1.00 63.50 106 GLU A CA 1
ATOM 848 C C . GLU A 1 106 ? 0.489 16.023 8.041 1.00 63.50 106 GLU A C 1
ATOM 850 O O . GLU A 1 106 ? -0.490 16.536 8.588 1.00 63.50 106 GLU A O 1
ATOM 855 N N . GLN A 1 107 ? 0.344 15.219 6.987 1.00 71.00 107 GLN A N 1
ATOM 856 C CA . GLN A 1 107 ? -0.941 14.880 6.376 1.00 71.00 107 GLN A CA 1
ATOM 857 C C . GLN A 1 107 ? -1.634 13.696 7.062 1.00 71.00 107 GLN A C 1
ATOM 859 O O . GLN A 1 107 ? -2.849 13.573 6.939 1.00 71.00 107 GLN A O 1
ATOM 864 N N . GLN A 1 108 ? -0.927 12.843 7.810 1.00 79.31 108 GLN A N 1
ATOM 865 C CA . GLN A 1 108 ? -1.519 11.679 8.483 1.00 79.31 108 GLN A CA 1
ATOM 866 C C . GLN A 1 108 ? -2.604 12.107 9.469 1.00 79.31 108 GLN A C 1
ATOM 868 O O . GLN A 1 108 ? -3.708 11.567 9.447 1.00 79.31 108 GLN A O 1
ATOM 873 N N . ALA A 1 109 ? -2.326 13.128 10.284 1.00 83.38 109 ALA A N 1
ATOM 874 C CA . ALA A 1 109 ? -3.310 13.676 11.212 1.00 83.38 109 ALA A CA 1
ATOM 875 C C . ALA A 1 109 ? -4.532 14.246 10.473 1.00 83.38 109 ALA A C 1
ATOM 877 O O . ALA A 1 109 ? -5.667 14.068 10.916 1.00 83.38 109 ALA A O 1
ATOM 878 N N . PHE A 1 110 ? -4.313 14.895 9.325 1.00 86.44 110 PHE A N 1
ATOM 879 C CA . PHE A 1 110 ? -5.397 15.393 8.482 1.00 86.44 110 PHE A CA 1
ATOM 880 C C . PHE A 1 110 ? -6.235 14.254 7.890 1.00 86.44 110 PHE A C 1
ATOM 882 O O . PHE A 1 110 ? -7.458 14.338 7.927 1.00 86.44 110 PHE A O 1
ATOM 889 N N . VAL A 1 111 ? -5.602 13.186 7.397 1.00 88.38 111 VAL A N 1
ATOM 890 C CA . VAL A 1 111 ? -6.281 12.008 6.836 1.00 88.38 111 VAL A CA 1
ATOM 891 C C . VAL A 1 111 ? -7.087 11.273 7.905 1.00 88.38 111 VAL A C 1
ATOM 893 O O . VAL A 1 111 ? -8.241 10.929 7.671 1.00 88.38 111 VAL A O 1
ATOM 896 N N . ILE A 1 112 ? -6.525 11.074 9.100 1.00 90.31 112 ILE A N 1
ATOM 897 C CA . ILE A 1 112 ? -7.256 10.452 10.215 1.00 90.31 112 ILE A CA 1
ATOM 898 C C . ILE A 1 112 ? -8.462 11.311 10.596 1.00 90.31 112 ILE A C 1
ATOM 900 O O . ILE A 1 112 ? -9.552 10.786 10.793 1.00 90.31 112 ILE A O 1
ATOM 904 N N . LYS A 1 113 ? -8.288 12.636 10.658 1.00 89.94 113 LYS A N 1
ATOM 905 C CA . LYS A 1 113 ? -9.381 13.562 10.960 1.00 89.94 113 LYS A CA 1
ATOM 906 C C . LYS A 1 113 ? -10.450 13.587 9.864 1.00 89.94 113 LYS A C 1
ATOM 908 O O . LYS A 1 113 ? -11.630 13.706 10.177 1.00 89.94 113 LYS A O 1
ATOM 913 N N . SER A 1 114 ? -10.069 13.506 8.590 1.00 93.75 114 SER A N 1
ATOM 914 C CA . SER A 1 114 ? -11.029 13.518 7.482 1.00 93.75 114 SER A CA 1
ATOM 915 C C . SER A 1 114 ? -11.803 12.205 7.345 1.00 93.75 114 SER A C 1
ATOM 917 O O . SER A 1 114 ? -12.906 12.230 6.808 1.00 93.75 114 SER A O 1
ATOM 919 N N . LEU A 1 115 ? -11.256 11.101 7.863 1.00 94.44 115 LEU A N 1
ATOM 920 C CA . LEU A 1 115 ? -11.852 9.760 7.861 1.00 94.44 115 LEU A CA 1
ATOM 921 C C . LEU A 1 115 ? -12.269 9.288 9.264 1.00 94.44 115 LEU A C 1
ATOM 923 O O . LEU A 1 115 ? -12.388 8.090 9.515 1.00 94.44 115 LEU A O 1
ATOM 927 N N . GLU A 1 116 ? -12.452 10.208 10.213 1.00 93.44 116 GLU A N 1
ATOM 928 C CA . GLU A 1 116 ? -12.662 9.877 11.629 1.00 93.44 116 GLU A CA 1
ATOM 929 C C . GLU A 1 116 ? -13.864 8.942 11.825 1.00 93.44 116 GLU A C 1
ATOM 931 O O . GLU A 1 116 ? -13.804 7.969 12.578 1.00 93.44 116 GLU A O 1
ATOM 936 N N . LYS A 1 117 ? -14.958 9.197 11.104 1.00 93.00 117 LYS A N 1
ATOM 937 C CA . LYS A 1 117 ? -16.174 8.392 11.214 1.00 93.00 117 LYS A CA 1
ATOM 938 C C . LYS A 1 117 ? -15.969 6.987 10.652 1.00 93.00 117 LYS A C 1
ATOM 940 O O . LYS A 1 117 ? -16.423 6.017 11.248 1.00 93.00 117 LYS A O 1
ATOM 945 N N . GLU A 1 118 ? -15.288 6.873 9.524 1.00 94.56 118 GLU A N 1
ATOM 946 C CA . GLU A 1 118 ? -14.972 5.604 8.881 1.00 94.56 118 GLU A CA 1
ATOM 947 C C . GLU A 1 118 ? -14.010 4.771 9.733 1.00 94.56 118 GLU A C 1
ATOM 949 O O . GLU A 1 118 ? -14.171 3.558 9.808 1.00 94.56 118 GLU A O 1
ATOM 954 N N . ILE A 1 119 ? -13.051 5.414 10.404 1.00 93.69 119 ILE A N 1
ATOM 955 C CA . ILE A 1 119 ? -12.046 4.745 11.240 1.00 93.69 119 ILE A CA 1
ATOM 956 C C . ILE A 1 119 ? -12.631 4.300 12.587 1.00 93.69 119 ILE A C 1
ATOM 958 O O . ILE A 1 119 ? -12.328 3.203 13.044 1.00 93.69 119 ILE A O 1
ATOM 962 N N . PHE A 1 120 ? -13.446 5.131 13.247 1.00 92.31 120 PHE A N 1
ATOM 963 C CA . PHE A 1 120 ? -13.889 4.870 14.626 1.00 92.31 120 PHE A CA 1
ATOM 964 C C . PHE A 1 120 ? -15.359 4.447 14.758 1.00 92.31 120 PHE A C 1
ATOM 966 O O . PHE A 1 120 ? -15.770 4.020 15.837 1.00 92.31 120 PHE A O 1
ATOM 973 N N . GLN A 1 121 ? -16.172 4.589 13.707 1.00 91.19 121 GLN A N 1
ATOM 974 C CA . GLN A 1 121 ? -17.623 4.339 13.745 1.00 91.19 121 GLN A CA 1
ATOM 975 C C . GLN A 1 121 ? -18.111 3.484 12.562 1.00 91.19 121 GLN A C 1
ATOM 977 O O . GLN A 1 121 ? -19.286 3.551 12.185 1.00 91.19 121 GLN A O 1
ATOM 982 N N . SER A 1 122 ? -17.228 2.678 11.965 1.00 92.88 122 SER A N 1
ATOM 983 C CA . SER A 1 122 ? -17.599 1.732 10.910 1.00 92.88 122 SER A CA 1
ATOM 984 C C . SER A 1 122 ? -18.567 0.666 11.454 1.00 92.88 122 SER A C 1
ATOM 986 O O . SER A 1 122 ? -18.260 -0.004 12.441 1.00 92.88 122 SER A O 1
ATOM 988 N N . PRO A 1 123 ? -19.729 0.442 10.810 1.00 92.12 123 PRO A N 1
ATOM 989 C CA . PRO A 1 123 ? -20.664 -0.613 11.206 1.00 92.12 123 PRO A CA 1
ATOM 990 C C . PRO A 1 123 ? -20.169 -2.025 10.850 1.00 92.12 123 PRO A C 1
ATOM 992 O O . PRO A 1 123 ? -20.829 -3.004 11.193 1.00 92.12 123 PRO A O 1
ATOM 995 N N . HIS A 1 124 ? -19.057 -2.139 10.119 1.00 93.38 124 HIS A N 1
ATOM 996 C CA . HIS A 1 124 ? -18.481 -3.410 9.681 1.00 93.38 124 HIS A CA 1
ATOM 997 C C . HIS A 1 124 ? -17.358 -3.907 10.598 1.00 93.38 124 HIS A C 1
ATOM 999 O O . HIS A 1 124 ? -16.911 -5.046 10.447 1.00 93.38 124 HIS A O 1
ATOM 1005 N N . ASP A 1 125 ? -16.929 -3.079 11.548 1.00 92.19 125 ASP A N 1
ATOM 1006 C CA . ASP A 1 125 ? -15.793 -3.374 12.410 1.00 92.19 125 ASP A CA 1
ATOM 1007 C C . ASP A 1 125 ? -16.232 -4.181 13.633 1.00 92.19 125 ASP A C 1
ATOM 1009 O O . ASP A 1 125 ? -17.292 -3.962 14.227 1.00 92.19 125 ASP A O 1
ATOM 1013 N N . ALA A 1 126 ? -15.392 -5.134 14.035 1.00 91.31 126 ALA A N 1
ATOM 1014 C CA . ALA A 1 126 ? -15.597 -5.874 15.270 1.00 91.31 126 ALA A CA 1
ATOM 1015 C C . ALA A 1 126 ? -15.116 -5.042 16.466 1.00 91.31 126 ALA A C 1
ATOM 1017 O O . ALA A 1 126 ? -13.949 -4.661 16.539 1.00 91.31 126 ALA A O 1
ATOM 1018 N N . VAL A 1 127 ? -16.003 -4.810 17.437 1.00 91.19 127 VAL A N 1
ATOM 1019 C CA . VAL A 1 127 ? -15.665 -4.112 18.683 1.00 91.19 127 VAL A CA 1
ATOM 1020 C C . VAL A 1 127 ? -15.296 -5.126 19.762 1.00 91.19 127 VAL A C 1
ATOM 1022 O O . VAL A 1 127 ? -16.095 -5.995 20.116 1.00 91.19 127 VAL A O 1
ATOM 1025 N N . PHE A 1 128 ? -14.094 -4.987 20.319 1.00 89.94 128 PHE A N 1
ATOM 1026 C CA . PHE A 1 128 ? -13.615 -5.786 21.446 1.00 89.94 128 PHE A CA 1
ATOM 1027 C C . PHE A 1 128 ? -13.468 -4.905 22.697 1.00 89.94 128 PHE A C 1
ATOM 1029 O O . PHE A 1 128 ? -12.887 -3.826 22.631 1.00 89.94 128 PHE A O 1
ATOM 1036 N N . GLY A 1 129 ? -13.958 -5.372 23.850 1.00 89.38 129 GLY A N 1
ATOM 1037 C CA . GLY A 1 129 ? -13.895 -4.628 25.117 1.00 89.38 129 GLY A CA 1
ATOM 1038 C C . GLY A 1 129 ? -15.122 -3.748 25.378 1.00 89.38 129 GLY A C 1
ATOM 1039 O O . GLY A 1 129 ? -16.241 -4.116 25.025 1.00 89.38 129 GLY A O 1
ATOM 1040 N N . ASN A 1 130 ? -14.929 -2.609 26.052 1.00 89.50 130 ASN A N 1
ATOM 1041 C CA . ASN A 1 130 ? -16.000 -1.652 26.344 1.00 89.50 130 ASN A CA 1
ATOM 1042 C C . ASN A 1 130 ? -16.299 -0.758 25.118 1.00 89.50 130 ASN A C 1
ATOM 1044 O O . ASN A 1 130 ? -15.460 0.082 24.789 1.00 89.50 130 ASN A O 1
ATOM 1048 N N . PRO A 1 131 ? -17.491 -0.848 24.493 1.00 87.81 131 PRO A N 1
ATOM 1049 C CA . PRO A 1 131 ? -17.853 0.000 23.351 1.00 87.81 131 PRO A CA 1
ATOM 1050 C C . PRO A 1 131 ? -17.953 1.492 23.707 1.00 87.81 131 PRO A C 1
ATOM 1052 O O . PRO A 1 131 ? -17.865 2.338 22.826 1.00 87.81 131 PRO A O 1
ATOM 1055 N N . ASN A 1 132 ? -18.103 1.819 24.994 1.00 86.81 132 ASN A N 1
ATOM 1056 C CA . ASN A 1 132 ? -18.137 3.187 25.516 1.00 86.81 132 ASN A CA 1
ATOM 1057 C C . ASN A 1 132 ? -16.827 3.553 26.237 1.00 86.81 132 ASN A C 1
ATOM 1059 O O . ASN A 1 132 ? -16.827 4.347 27.180 1.00 86.81 132 ASN A O 1
ATOM 1063 N N . GLY A 1 133 ? -15.714 2.912 25.868 1.00 84.94 133 GLY A N 1
ATOM 1064 C CA . GLY A 1 133 ? -14.406 3.184 26.452 1.00 84.94 133 GLY A CA 1
ATOM 1065 C C . GLY A 1 133 ? -13.962 4.633 26.230 1.00 84.94 133 GLY A C 1
ATOM 1066 O O . GLY A 1 133 ? -14.204 5.221 25.180 1.00 84.94 133 GLY A O 1
ATOM 1067 N N . LYS A 1 134 ? -13.262 5.211 27.214 1.00 87.50 134 LYS A N 1
ATOM 1068 C CA . LYS A 1 134 ? -12.702 6.573 27.112 1.00 87.50 134 LYS A CA 1
ATOM 1069 C C . LYS A 1 134 ? -11.615 6.690 26.033 1.00 87.50 134 LYS A C 1
ATOM 1071 O O . LYS A 1 134 ? -11.366 7.781 25.531 1.00 87.50 134 LYS A O 1
ATOM 1076 N N . ILE A 1 135 ? -10.944 5.582 25.720 1.00 88.44 135 ILE A N 1
ATOM 1077 C CA . ILE A 1 135 ? -9.886 5.490 24.713 1.00 88.44 135 ILE A CA 1
ATOM 1078 C C . ILE A 1 135 ? -10.282 4.385 23.737 1.00 88.44 135 ILE A C 1
ATOM 1080 O O . ILE A 1 135 ? -10.573 3.269 24.165 1.00 88.44 135 ILE A O 1
ATOM 1084 N N . ILE A 1 136 ? -10.270 4.704 22.444 1.00 90.25 136 ILE A N 1
ATOM 1085 C CA . ILE A 1 136 ? -10.550 3.767 21.354 1.00 90.25 136 ILE A CA 1
ATOM 1086 C C . ILE A 1 136 ? -9.237 3.509 20.618 1.00 90.25 136 ILE A C 1
ATOM 1088 O O . ILE A 1 136 ? -8.540 4.448 20.235 1.00 90.25 136 ILE A O 1
ATOM 1092 N N . LEU A 1 137 ? -8.904 2.235 20.431 1.00 91.62 137 LEU A N 1
ATOM 1093 C CA . LEU A 1 137 ? -7.775 1.798 19.619 1.00 91.62 137 LEU A CA 1
ATOM 1094 C C . LEU A 1 137 ? -8.319 1.035 18.413 1.00 91.62 137 LEU A C 1
ATOM 1096 O O . LEU A 1 137 ? -9.075 0.083 18.585 1.00 91.62 137 LEU A O 1
ATOM 1100 N N . VAL A 1 138 ? -7.913 1.444 17.214 1.00 93.25 138 VAL A N 1
ATOM 1101 C CA . VAL A 1 138 ? -8.269 0.772 15.959 1.00 93.25 138 VAL A CA 1
ATOM 1102 C C . VAL A 1 138 ? -7.051 -0.004 15.473 1.00 93.25 138 VAL A C 1
ATOM 1104 O O . VAL A 1 138 ? -5.989 0.576 15.248 1.00 93.25 138 VAL A O 1
ATOM 1107 N N . GLU A 1 139 ? -7.191 -1.323 15.348 1.00 92.56 139 GLU A N 1
ATOM 1108 C CA . GLU A 1 139 ? -6.129 -2.212 14.877 1.00 92.56 139 GLU A CA 1
ATOM 1109 C C . GLU A 1 139 ? -6.381 -2.617 13.420 1.00 92.56 139 GLU A C 1
ATOM 1111 O O . GLU A 1 139 ? -7.318 -3.353 13.116 1.00 92.56 139 GLU A O 1
ATOM 1116 N N . PHE A 1 140 ? -5.499 -2.186 12.516 1.00 94.06 140 PHE A N 1
ATOM 1117 C CA . PHE A 1 140 ? -5.461 -2.702 11.148 1.00 94.06 140 PHE A CA 1
ATOM 1118 C C . PHE A 1 140 ? -4.826 -4.098 11.156 1.00 94.06 140 PHE A C 1
ATOM 1120 O O . PHE A 1 140 ? -3.606 -4.240 11.254 1.00 94.06 140 PHE A O 1
ATOM 1127 N N . PHE A 1 141 ? -5.666 -5.131 11.088 1.00 92.75 141 PHE A N 1
ATOM 1128 C CA . PHE A 1 141 ? -5.254 -6.526 11.237 1.00 92.75 141 PHE A CA 1
ATOM 1129 C C . PHE A 1 141 ? -5.282 -7.291 9.907 1.00 92.75 141 PHE A C 1
ATOM 1131 O O . PHE A 1 141 ? -6.238 -7.199 9.141 1.00 92.75 141 PHE A O 1
ATOM 1138 N N . ASP A 1 142 ? -4.262 -8.122 9.673 1.00 95.62 142 ASP A N 1
ATOM 1139 C CA . ASP A 1 142 ? -4.208 -9.066 8.553 1.00 95.62 142 ASP A CA 1
ATOM 1140 C C . ASP A 1 142 ? -4.084 -10.510 9.071 1.00 95.62 142 ASP A C 1
ATOM 1142 O O . ASP A 1 142 ? -3.117 -10.875 9.750 1.00 95.62 142 ASP A O 1
ATOM 1146 N N . TYR A 1 143 ? -5.045 -11.364 8.703 1.00 93.56 143 TYR A N 1
ATOM 1147 C CA . TYR A 1 143 ? -5.081 -12.790 9.050 1.00 93.56 143 TYR A CA 1
ATOM 1148 C C . TYR A 1 143 ? -3.927 -13.613 8.468 1.00 93.56 143 TYR A C 1
ATOM 1150 O O . TYR A 1 143 ? -3.685 -14.730 8.933 1.00 93.56 143 TYR A O 1
ATOM 1158 N N . ASN A 1 144 ? -3.194 -13.105 7.483 1.00 96.88 144 ASN A N 1
ATOM 1159 C CA . ASN A 1 144 ? -2.002 -13.752 6.938 1.00 96.88 144 ASN A CA 1
ATOM 1160 C C . ASN A 1 144 ? -0.706 -13.233 7.574 1.00 96.88 144 ASN A C 1
ATOM 1162 O O . ASN A 1 144 ? 0.345 -13.861 7.428 1.00 96.88 144 ASN A O 1
ATOM 1166 N N . CYS A 1 145 ? -0.766 -12.150 8.353 1.00 97.19 145 CYS A N 1
ATOM 1167 C CA . CYS A 1 145 ? 0.404 -11.596 9.016 1.00 97.19 145 CYS A CA 1
ATOM 1168 C C . CYS A 1 145 ? 0.735 -12.358 10.310 1.00 97.19 145 CYS A C 1
ATOM 1170 O O . CYS A 1 145 ? 0.040 -12.275 11.326 1.00 97.19 145 CYS A O 1
ATOM 1172 N N . ASN A 1 146 ? 1.859 -13.082 10.308 1.00 96.38 146 ASN A N 1
ATOM 1173 C CA . ASN A 1 146 ? 2.329 -13.812 11.490 1.00 96.38 146 ASN A CA 1
ATOM 1174 C C . ASN A 1 146 ? 2.684 -12.889 12.668 1.00 96.38 146 ASN A C 1
ATOM 1176 O O . ASN A 1 146 ? 2.542 -13.297 13.820 1.00 96.38 146 ASN A O 1
ATOM 1180 N N . PHE A 1 147 ? 3.120 -11.653 12.410 1.00 95.94 147 PHE A N 1
ATOM 1181 C CA . PHE A 1 147 ? 3.366 -10.680 13.476 1.00 95.94 147 PHE A CA 1
ATOM 1182 C C . PHE A 1 147 ? 2.061 -10.228 14.139 1.00 95.94 147 PHE A C 1
ATOM 1184 O O . PHE A 1 147 ? 1.990 -10.262 15.366 1.00 95.94 147 PHE A O 1
ATOM 1191 N N . CYS A 1 148 ? 1.016 -9.927 13.358 1.00 95.12 148 CYS A N 1
ATOM 1192 C CA . CYS A 1 148 ? -0.316 -9.604 13.882 1.00 95.12 148 CYS A CA 1
ATOM 1193 C C . CYS A 1 148 ? -0.858 -10.751 14.751 1.00 95.12 148 CYS A C 1
ATOM 1195 O O . CYS A 1 148 ? -1.263 -10.533 15.891 1.00 95.12 148 CYS A O 1
ATOM 1197 N N . LYS A 1 149 ? -0.747 -12.005 14.286 1.00 95.38 149 LYS A N 1
ATOM 1198 C CA . LYS A 1 149 ? -1.145 -13.188 15.078 1.00 95.38 149 LYS A CA 1
ATOM 1199 C C . LYS A 1 149 ? -0.409 -13.298 16.410 1.00 95.38 149 LYS A C 1
ATOM 1201 O O . LYS A 1 149 ? -1.018 -13.630 17.422 1.00 95.38 149 LYS A O 1
ATOM 1206 N N . ARG A 1 150 ? 0.903 -13.044 16.419 1.00 94.81 150 ARG A N 1
ATOM 1207 C CA . ARG A 1 150 ? 1.708 -13.079 17.650 1.00 94.81 150 ARG A CA 1
ATOM 1208 C C . ARG A 1 150 ? 1.333 -11.954 18.611 1.00 94.81 150 ARG A C 1
ATOM 1210 O O . ARG A 1 150 ? 1.400 -12.165 19.817 1.00 94.81 150 ARG A O 1
ATOM 1217 N N . PHE A 1 151 ? 0.959 -10.788 18.090 1.00 94.94 151 PHE A N 1
ATOM 1218 C CA . PHE A 1 151 ? 0.580 -9.627 18.893 1.00 94.94 151 PHE A CA 1
ATOM 1219 C C . PHE A 1 151 ? -0.843 -9.718 19.463 1.00 94.94 151 PHE A C 1
ATOM 1221 O O . PHE A 1 151 ? -1.117 -9.138 20.512 1.00 94.94 151 PHE A O 1
ATOM 1228 N N . TYR A 1 152 ? -1.720 -10.509 18.841 1.00 93.19 152 TYR A N 1
ATOM 1229 C CA . TYR A 1 152 ? -3.115 -10.674 19.254 1.00 93.19 152 TYR A CA 1
ATOM 1230 C C . TYR A 1 152 ? -3.292 -10.983 20.752 1.00 93.19 152 TYR A C 1
ATOM 1232 O O . TYR A 1 152 ? -4.157 -10.408 21.412 1.00 93.19 152 TYR A O 1
ATOM 1240 N N . SER A 1 153 ? -2.449 -11.845 21.333 1.00 92.44 153 SER A N 1
ATOM 1241 C CA . SER A 1 153 ? -2.528 -12.174 22.765 1.00 92.44 153 SER A CA 1
ATOM 1242 C C . SER A 1 153 ? -2.251 -10.966 23.666 1.00 92.44 153 SER A C 1
ATOM 1244 O O . SER A 1 153 ? -2.915 -10.801 24.691 1.00 92.44 153 SER A O 1
ATOM 1246 N N . SER A 1 154 ? -1.323 -10.091 23.272 1.00 93.44 154 SER A N 1
ATOM 1247 C CA . SER A 1 154 ? -1.052 -8.829 23.962 1.00 93.44 154 SER A CA 1
ATOM 1248 C C . SER A 1 154 ? -2.248 -7.886 23.886 1.00 93.44 154 SER A C 1
ATOM 1250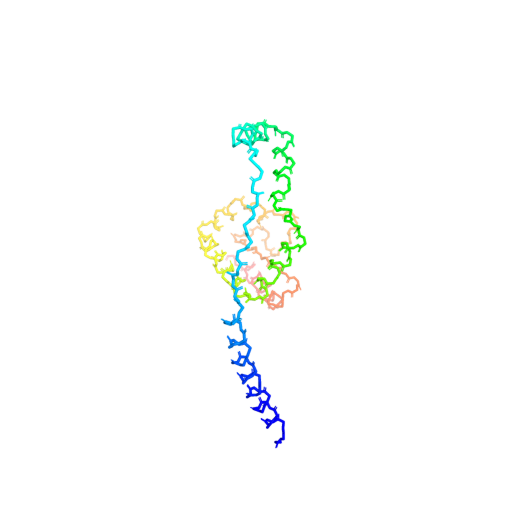 O O . SER A 1 154 ? -2.589 -7.281 24.900 1.00 93.44 154 SER A O 1
ATOM 1252 N N . MET A 1 155 ? -2.927 -7.811 22.735 1.00 92.12 155 MET A N 1
ATOM 1253 C CA . MET A 1 155 ? -4.134 -6.993 22.575 1.00 92.12 155 MET A CA 1
ATOM 1254 C C . MET A 1 155 ? -5.267 -7.474 23.488 1.00 92.12 155 MET A C 1
ATOM 1256 O O . MET A 1 155 ? -5.866 -6.692 24.225 1.00 92.12 155 MET A O 1
ATOM 1260 N N . VAL A 1 156 ? -5.507 -8.787 23.522 1.00 91.69 156 VAL A N 1
ATOM 1261 C CA . VAL A 1 156 ? -6.508 -9.395 24.412 1.00 91.69 156 VAL A CA 1
ATOM 1262 C C . VAL A 1 156 ? -6.181 -9.126 25.884 1.00 91.69 156 VAL A C 1
ATOM 1264 O O . VAL A 1 156 ? -7.081 -8.836 26.674 1.00 91.69 156 VAL A O 1
ATOM 1267 N N . ASN A 1 157 ? -4.907 -9.206 26.270 1.00 92.25 157 ASN A N 1
ATOM 1268 C CA . ASN A 1 157 ? -4.482 -8.901 27.636 1.00 92.25 157 ASN A CA 1
ATOM 1269 C C . ASN A 1 157 ? -4.648 -7.414 27.973 1.00 92.25 157 ASN A C 1
ATOM 1271 O O . ASN A 1 157 ? -5.084 -7.096 29.078 1.00 92.25 157 ASN A O 1
ATOM 1275 N N . LEU A 1 158 ? -4.351 -6.516 27.029 1.00 90.06 158 LEU A N 1
ATOM 1276 C CA . LEU A 1 158 ? -4.558 -5.080 27.198 1.00 90.06 158 LEU A CA 1
ATOM 1277 C C . LEU A 1 158 ? -6.032 -4.776 27.487 1.00 90.06 158 LEU A C 1
ATOM 1279 O O . LEU A 1 158 ? -6.318 -4.128 28.487 1.00 90.06 158 LEU A O 1
ATOM 1283 N N . ILE A 1 159 ? -6.952 -5.313 26.680 1.00 89.75 159 ILE A N 1
ATOM 1284 C CA . ILE A 1 159 ? -8.402 -5.121 26.855 1.00 89.75 159 ILE A CA 1
ATOM 1285 C C . ILE A 1 159 ? -8.868 -5.622 28.227 1.00 89.75 159 ILE A C 1
ATOM 1287 O O . ILE A 1 159 ? -9.610 -4.934 28.923 1.00 89.75 159 ILE A O 1
ATOM 1291 N N . LYS A 1 160 ? -8.412 -6.807 28.653 1.00 87.69 160 LYS A N 1
ATOM 1292 C CA . LYS A 1 160 ? -8.779 -7.368 29.965 1.00 87.69 160 LYS A CA 1
ATOM 1293 C C . LYS A 1 160 ? -8.334 -6.480 31.124 1.00 87.69 160 LYS A C 1
ATOM 1295 O O . LYS A 1 160 ? -9.094 -6.300 32.069 1.00 87.69 160 LYS A O 1
ATOM 1300 N N . ASN A 1 161 ? -7.120 -5.940 31.045 1.00 84.00 161 ASN A N 1
ATOM 1301 C CA . ASN A 1 161 ? -6.533 -5.145 32.121 1.00 84.00 161 ASN A CA 1
ATOM 1302 C C . ASN A 1 161 ? -7.092 -3.715 32.176 1.00 84.00 161 ASN A C 1
ATOM 1304 O O . ASN A 1 161 ? -7.106 -3.111 33.244 1.00 84.00 161 ASN A O 1
ATOM 1308 N N . THR A 1 162 ? -7.547 -3.160 31.049 1.00 73.50 162 THR A N 1
ATOM 1309 C CA . THR A 1 162 ? -8.146 -1.815 31.002 1.00 73.50 162 THR A CA 1
ATOM 1310 C C . THR A 1 162 ? -9.635 -1.812 31.333 1.00 73.50 162 THR A C 1
ATOM 1312 O O . THR A 1 162 ? -10.174 -0.767 31.689 1.00 73.50 162 THR A O 1
ATOM 1315 N N . GLN A 1 163 ? -10.301 -2.970 31.289 1.00 63.06 163 GLN A N 1
ATOM 1316 C CA . GLN A 1 163 ? -11.700 -3.112 31.697 1.00 63.06 163 GLN A CA 1
ATOM 1317 C C . GLN A 1 163 ? -11.913 -2.881 33.213 1.00 63.06 163 GLN A C 1
ATOM 1319 O O . GLN A 1 163 ? -13.044 -2.658 33.631 1.00 63.06 163 GLN A O 1
ATOM 1324 N N . THR A 1 164 ? -10.857 -2.944 34.037 1.00 53.38 164 THR A N 1
ATOM 1325 C CA . THR A 1 164 ? -10.935 -2.959 35.515 1.00 53.38 164 THR A CA 1
ATOM 1326 C C . THR A 1 164 ? -10.509 -1.663 36.216 1.00 53.38 164 THR A C 1
ATOM 1328 O O . THR A 1 164 ? -10.282 -1.683 37.422 1.00 53.38 164 THR A O 1
ATOM 1331 N N . CYS A 1 165 ? -10.367 -0.544 35.507 1.00 47.69 165 CYS A N 1
ATOM 1332 C CA . CYS A 1 165 ? -10.018 0.733 36.138 1.00 47.69 165 CYS A CA 1
ATOM 1333 C C . CYS A 1 165 ? -11.273 1.594 36.352 1.00 47.69 165 CYS A C 1
ATOM 1335 O O . CYS A 1 165 ? -11.699 2.291 35.431 1.00 47.69 165 CYS A O 1
ATOM 1337 N N . GLU A 1 166 ? -11.844 1.518 37.560 1.00 40.12 166 GLU A N 1
ATOM 1338 C CA . GLU A 1 166 ? -12.672 2.583 38.158 1.00 40.12 166 GLU A CA 1
ATOM 1339 C C . GLU A 1 166 ? -11.788 3.698 38.733 1.00 40.12 166 GLU A C 1
ATOM 1341 O O . GLU A 1 166 ? -10.755 3.370 39.366 1.00 40.12 166 GLU A O 1
#

Secondary structure (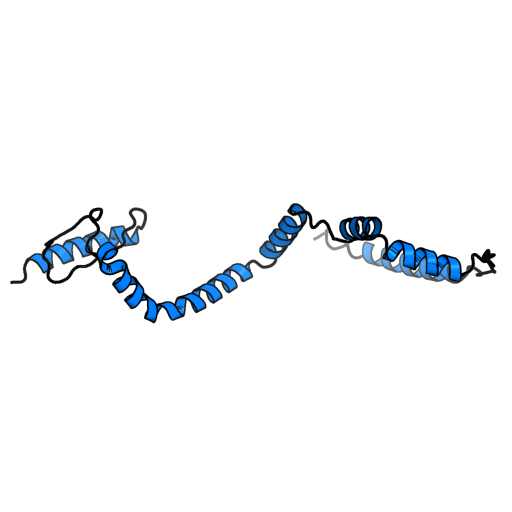DSSP, 8-state):
--TTSSHHHHHHHHHHHHHHHHHHTT---------------HHHHHHHHHHHHH-HHHHHHHHHHHS----HHHHHHHHHHHHHH-TTHHHHHHHHHHHHHHTTHHHHHHHHHHTHHHHHS-TTSPP-S-TT-SS-------TT-HHHHHHHHHHHHHHHHHTT--

Sequence (166 aa):
MIHQLQHLTTTFIAKFSMIIMLSILICLPLSNLKAKETTLNNSITESLKIQLLEDSTFLSKLSEKITPRTNDDYIREIVKDYLLKNPEIMIEMQLILQEKLGGIEEQQAFVIKSLEKEIFQSPHDAVFGNPNGKIILVEFFDYNCNFCKRFYSSMVNLIKNTQTCE